Protein AF-A0A372IAR9-F1 (afdb_monomer_lite)

Radius of gyration: 26.18 Å; chains: 1; bounding box: 58×35×80 Å

pLDDT: mean 72.08, std 26.76, range [28.3, 98.12]

Secondary structure (DSSP, 8-state):
---------------S----S-S-------S--------S--SSSTTTTS---TTTTTSTT---SHHHHHHHHHHHHHHHHHHHHHHHHHHHHHT-HHHHHHHHHHHHHHHHHHHHHHHHHHHHHHH-HHHHHHHTPPPGGG--

Structure (mmCIF, N/CA/C/O backbone):
data_AF-A0A372IAR9-F1
#
_entry.id   AF-A0A372IAR9-F1
#
loop_
_atom_site.group_PDB
_atom_site.id
_atom_site.type_symbol
_atom_site.label_atom_id
_atom_site.label_alt_id
_atom_site.label_comp_id
_atom_site.label_asym_id
_atom_site.label_entity_id
_atom_site.label_seq_id
_atom_site.pdbx_PDB_ins_code
_atom_site.Cartn_x
_atom_site.Cartn_y
_atom_site.Cartn_z
_atom_site.occupancy
_atom_site.B_iso_or_equiv
_atom_site.auth_seq_id
_atom_site.auth_comp_id
_atom_site.auth_asym_id
_atom_site.auth_atom_id
_atom_site.pdbx_PDB_model_num
ATOM 1 N N . MET A 1 1 ? -34.195 15.749 58.009 1.00 28.30 1 MET A N 1
ATOM 2 C CA . MET A 1 1 ? -33.125 15.430 58.982 1.00 28.30 1 MET A CA 1
ATOM 3 C C . MET A 1 1 ? -33.478 14.121 59.688 1.00 28.30 1 MET A C 1
ATOM 5 O O . MET A 1 1 ? -34.664 13.883 59.871 1.00 28.30 1 MET A O 1
ATOM 9 N N . PRO A 1 2 ? -32.487 13.255 59.957 1.00 55.03 2 PRO A N 1
ATOM 10 C CA . PRO A 1 2 ? -32.520 11.856 59.513 1.00 55.03 2 PRO A CA 1
ATOM 11 C C . PRO A 1 2 ? -32.090 10.841 60.592 1.00 55.03 2 PRO A C 1
ATOM 13 O O . PRO A 1 2 ? -31.468 11.209 61.577 1.00 55.03 2 PRO A O 1
ATOM 16 N N . GLN A 1 3 ? -32.317 9.551 60.344 1.00 43.31 3 GLN A N 1
ATOM 17 C CA . GLN A 1 3 ? -31.503 8.425 60.839 1.00 43.31 3 GLN A CA 1
ATOM 18 C C . GLN A 1 3 ? -31.725 7.279 59.828 1.00 43.31 3 GLN A C 1
ATOM 20 O O . GLN A 1 3 ? -32.860 7.040 59.443 1.00 43.31 3 GLN A O 1
ATOM 25 N N . GLY A 1 4 ? -30.758 6.537 59.302 1.00 35.94 4 GLY A N 1
ATOM 26 C CA . GLY A 1 4 ? -29.333 6.477 59.560 1.00 35.94 4 GLY A CA 1
ATOM 27 C C . GLY A 1 4 ? -28.685 5.590 58.490 1.00 35.94 4 GLY A C 1
ATOM 28 O O . GLY A 1 4 ? -29.269 4.627 57.996 1.00 35.94 4 GLY A O 1
ATOM 29 N N . ARG A 1 5 ? -27.473 5.982 58.114 1.00 38.41 5 ARG A N 1
ATOM 30 C CA . ARG A 1 5 ? -26.570 5.351 57.153 1.00 38.41 5 ARG A CA 1
ATOM 31 C C . ARG A 1 5 ? -26.059 4.024 57.747 1.00 38.41 5 ARG A C 1
ATOM 33 O O . ARG A 1 5 ? -25.571 4.029 58.873 1.00 38.41 5 ARG A O 1
ATOM 40 N N . ARG A 1 6 ? -26.107 2.912 57.003 1.00 42.81 6 ARG A N 1
ATOM 41 C CA . ARG A 1 6 ? -25.219 1.757 57.240 1.00 42.81 6 ARG A CA 1
ATOM 42 C C . ARG A 1 6 ? -24.452 1.458 55.962 1.00 42.81 6 ARG A C 1
ATOM 44 O O . ARG A 1 6 ? -25.006 0.966 54.989 1.00 42.81 6 ARG A O 1
ATOM 51 N N . THR A 1 7 ? -23.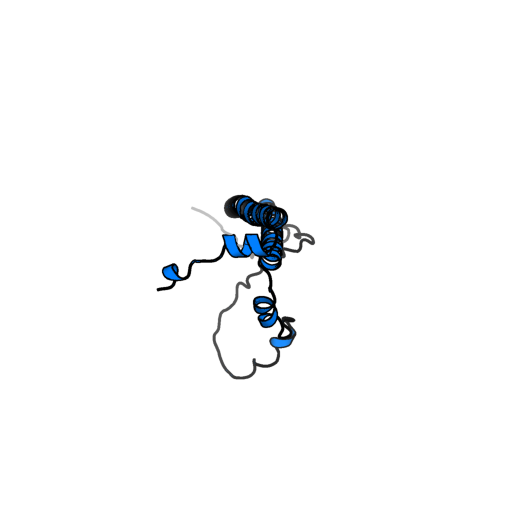178 1.814 55.990 1.00 43.72 7 THR A N 1
ATOM 52 C CA . THR A 1 7 ? -22.139 1.370 55.066 1.00 43.72 7 THR A CA 1
ATOM 53 C C . THR A 1 7 ? -21.733 -0.054 55.448 1.00 43.72 7 THR A C 1
ATOM 55 O O . THR A 1 7 ? -21.278 -0.267 56.572 1.00 43.72 7 THR A O 1
ATOM 58 N N . GLY A 1 8 ? -21.922 -1.013 54.540 1.00 39.44 8 GLY A N 1
ATOM 59 C CA . GLY A 1 8 ? -21.317 -2.349 54.593 1.00 39.44 8 GLY A CA 1
ATOM 60 C C . GLY A 1 8 ? -20.171 -2.455 53.573 1.00 39.44 8 GLY A C 1
ATOM 61 O O . GLY A 1 8 ? -20.164 -1.677 52.616 1.00 39.44 8 GLY A O 1
ATOM 62 N N . PRO A 1 9 ? -19.185 -3.341 53.793 1.00 38.88 9 PRO A N 1
ATOM 63 C CA . PRO A 1 9 ? -17.957 -3.407 53.004 1.00 38.88 9 PRO A CA 1
ATOM 64 C C . PRO A 1 9 ? -18.212 -4.033 51.623 1.00 38.88 9 PRO A C 1
ATOM 66 O O . PRO A 1 9 ? -19.131 -4.830 51.462 1.00 38.88 9 PRO A O 1
ATOM 69 N N . GLY A 1 10 ? -17.423 -3.613 50.632 1.00 34.78 10 GLY A N 1
ATOM 70 C CA . GLY A 1 10 ? -17.620 -3.931 49.219 1.00 34.78 10 GLY A CA 1
ATOM 71 C C . GLY A 1 10 ? -17.090 -5.284 48.735 1.00 34.78 10 GLY A C 1
ATOM 72 O O . GLY A 1 10 ? -16.602 -6.091 49.519 1.00 34.78 10 GLY A O 1
ATOM 73 N N . GLN A 1 11 ? -17.124 -5.391 47.397 1.00 36.88 11 GLN A N 1
ATOM 74 C CA . GLN A 1 11 ? -16.567 -6.413 46.494 1.00 36.88 11 GLN A CA 1
ATOM 75 C C . GLN A 1 11 ? -17.464 -7.629 46.206 1.00 36.88 11 GLN A C 1
ATOM 77 O O . GLN A 1 11 ? -17.503 -8.562 46.996 1.00 36.88 11 GLN A O 1
ATOM 82 N N . ASP A 1 12 ? -18.084 -7.653 45.016 1.00 40.47 12 ASP A N 1
ATOM 83 C CA . ASP A 1 12 ? -17.616 -8.488 43.895 1.00 40.47 12 ASP A CA 1
ATOM 84 C C . ASP A 1 12 ? -18.241 -8.080 42.536 1.00 40.47 12 ASP A C 1
ATOM 86 O O . ASP A 1 12 ? -19.360 -8.416 42.171 1.00 40.47 12 ASP A O 1
ATOM 90 N N . ASP A 1 13 ? -17.466 -7.393 41.696 1.00 42.94 13 ASP A N 1
ATOM 91 C CA . ASP A 1 13 ? -17.830 -7.144 40.291 1.00 42.94 13 ASP A CA 1
ATOM 92 C C . ASP A 1 13 ? -17.485 -8.380 39.429 1.00 42.94 13 ASP A C 1
ATOM 94 O O . ASP A 1 13 ? -16.819 -8.296 38.392 1.00 42.94 13 ASP A O 1
ATOM 98 N N . GLY A 1 14 ? -17.869 -9.567 39.901 1.00 39.50 14 GLY A N 1
ATOM 99 C CA . GLY A 1 14 ? -17.475 -10.857 39.343 1.00 39.50 14 GLY A CA 1
ATOM 100 C C . GLY A 1 14 ? -18.462 -11.372 38.303 1.00 39.50 14 GLY A C 1
ATOM 101 O O . GLY A 1 14 ? -19.268 -12.244 38.606 1.00 39.50 14 GLY A O 1
ATOM 102 N N . GLY A 1 15 ? -18.399 -10.876 37.062 1.00 37.50 15 GLY A N 1
ATOM 103 C CA . GLY A 1 15 ? -19.187 -11.495 35.989 1.00 37.50 15 GLY A CA 1
ATOM 104 C C . GLY A 1 15 ? -19.384 -10.705 34.700 1.00 37.50 15 GLY A C 1
ATOM 105 O O . GLY A 1 15 ? -20.500 -10.665 34.191 1.00 37.50 15 GLY A O 1
ATOM 106 N N . ARG A 1 16 ? -18.340 -10.095 34.126 1.00 43.12 16 ARG A N 1
ATOM 107 C CA . ARG A 1 16 ? -18.335 -9.810 32.679 1.00 43.12 16 ARG A CA 1
ATOM 108 C C . ARG A 1 16 ? -17.442 -10.836 31.995 1.00 43.12 16 ARG A C 1
ATOM 110 O O . ARG A 1 16 ? -16.286 -11.004 32.366 1.00 43.12 16 ARG A O 1
ATOM 117 N N . GLY A 1 17 ? -18.077 -11.589 31.101 1.00 36.88 17 GLY A N 1
ATOM 118 C CA . GLY A 1 17 ? -17.631 -12.861 30.557 1.00 36.88 17 GLY A CA 1
ATOM 119 C C . GLY A 1 17 ? -16.231 -12.851 29.960 1.00 36.88 17 GLY A C 1
ATOM 120 O O . GLY A 1 17 ? -15.745 -11.856 29.431 1.00 36.88 17 GLY A O 1
ATOM 121 N N . ALA A 1 18 ? -15.612 -14.021 30.058 1.00 41.78 18 ALA A N 1
ATOM 122 C CA . ALA A 1 18 ? -14.357 -14.367 29.429 1.00 41.78 18 ALA A CA 1
ATOM 123 C C . ALA A 1 18 ? -14.376 -14.019 27.930 1.00 41.78 18 ALA A C 1
ATOM 125 O O . ALA A 1 18 ? -15.116 -14.625 27.157 1.00 41.78 18 ALA A O 1
ATOM 126 N N . CYS A 1 19 ? -13.529 -13.070 27.529 1.00 44.28 19 CYS A N 1
ATOM 127 C CA . CYS A 1 19 ? -13.100 -12.906 26.144 1.00 44.28 19 CYS A CA 1
ATOM 128 C C . CYS A 1 19 ? -12.374 -14.198 25.730 1.00 44.28 19 CYS A C 1
ATOM 130 O O . CYS A 1 19 ? -11.296 -14.524 26.238 1.00 44.28 19 CYS A O 1
ATOM 132 N N . GLY A 1 20 ? -13.041 -14.998 24.902 1.00 38.09 20 GLY A N 1
ATOM 133 C CA . GLY A 1 20 ? -12.561 -16.283 24.426 1.00 38.09 20 GLY A CA 1
ATOM 134 C C . GLY A 1 20 ? -11.549 -16.126 23.293 1.00 38.09 20 GLY A C 1
ATOM 135 O O . GLY A 1 20 ? -11.839 -15.514 22.281 1.00 38.09 20 GLY A O 1
ATOM 136 N N . GLN A 1 21 ? -10.380 -16.740 23.471 1.00 43.72 21 GLN A N 1
ATOM 137 C CA . GLN A 1 21 ? -9.582 -17.447 22.452 1.00 43.72 21 GLN A CA 1
ATOM 138 C C . GLN A 1 21 ? -9.205 -16.736 21.127 1.00 43.72 21 GLN A C 1
ATOM 140 O O . GLN A 1 21 ? -8.740 -17.406 20.208 1.00 43.72 21 GLN A O 1
ATOM 145 N N . GLY A 1 22 ? -9.302 -15.409 21.027 1.00 36.53 22 GLY A N 1
ATOM 146 C CA . GLY A 1 22 ? -8.704 -14.616 19.944 1.00 36.53 22 GLY A CA 1
ATOM 147 C C . GLY A 1 22 ? -7.273 -14.166 20.269 1.00 36.53 22 GLY A C 1
ATOM 148 O O . GLY A 1 22 ? -6.936 -13.911 21.425 1.00 36.53 22 GLY A O 1
ATOM 149 N N . ARG A 1 23 ? -6.411 -14.050 19.251 1.00 51.09 23 ARG A N 1
ATOM 150 C CA . ARG A 1 23 ? -4.983 -13.673 19.364 1.00 51.09 23 ARG A CA 1
ATOM 151 C C . ARG A 1 23 ? -4.748 -12.282 19.977 1.00 51.09 23 ARG A C 1
ATOM 153 O O . ARG A 1 23 ? -3.649 -11.997 20.448 1.00 51.09 23 ARG A O 1
ATOM 160 N N . PHE A 1 24 ? -5.787 -11.457 20.054 1.00 34.62 24 PHE A N 1
ATOM 161 C CA . PHE A 1 24 ? -5.812 -10.216 20.814 1.00 34.62 24 PHE A CA 1
ATOM 162 C C . PHE A 1 24 ? -6.240 -10.474 22.256 1.00 34.62 24 PHE A C 1
ATOM 164 O O . PHE A 1 24 ? -7.389 -10.293 22.650 1.00 34.62 24 PHE A O 1
ATOM 171 N N . ARG A 1 25 ? -5.273 -10.853 23.092 1.00 38.28 25 ARG A N 1
ATOM 172 C CA . ARG A 1 25 ? -5.410 -10.643 24.532 1.00 38.28 25 ARG A CA 1
ATOM 173 C C . ARG A 1 25 ? -5.433 -9.128 24.719 1.00 38.28 25 ARG A C 1
ATOM 175 O O . ARG A 1 25 ? -4.395 -8.505 24.504 1.00 38.28 25 ARG A O 1
ATOM 182 N N . CYS A 1 26 ? -6.604 -8.559 25.042 1.00 36.78 26 CYS A N 1
ATOM 183 C CA . CYS A 1 26 ? -6.765 -7.158 25.444 1.00 36.78 26 CYS A CA 1
ATOM 184 C C . CYS A 1 26 ? -5.509 -6.718 26.182 1.00 36.78 26 CYS A C 1
ATOM 186 O O . CYS A 1 26 ? -5.136 -7.383 27.151 1.00 36.78 26 CYS A O 1
ATOM 188 N N . CYS A 1 27 ? -4.844 -5.676 25.685 1.00 37.38 27 CYS A N 1
ATOM 189 C CA . CYS A 1 27 ? -3.624 -5.132 26.253 1.00 37.38 27 CYS A CA 1
ATOM 190 C C . CYS A 1 27 ? -3.761 -5.017 27.776 1.00 37.38 27 CYS A C 1
ATOM 192 O O . CYS A 1 27 ? -4.283 -4.036 28.299 1.00 37.38 27 CYS A O 1
ATOM 194 N N . ALA A 1 28 ? -3.262 -6.017 28.500 1.00 37.22 28 ALA A N 1
ATOM 195 C CA . ALA A 1 28 ? -2.905 -5.884 29.892 1.00 37.22 28 ALA A CA 1
ATOM 196 C C . ALA A 1 28 ? -1.606 -5.081 29.892 1.00 37.22 28 ALA A C 1
ATOM 198 O O . ALA A 1 28 ? -0.518 -5.626 30.058 1.00 37.22 28 ALA A O 1
ATOM 199 N N . TRP A 1 29 ? -1.718 -3.779 29.632 1.00 28.30 29 TRP A N 1
ATOM 200 C CA . TRP A 1 29 ? -0.707 -2.840 30.081 1.00 28.30 29 TRP A CA 1
ATOM 201 C C . TRP A 1 29 ? -0.722 -2.950 31.608 1.00 28.30 29 TRP A C 1
ATOM 203 O O . TRP A 1 29 ? -1.772 -2.692 32.205 1.00 28.30 29 TRP A O 1
ATOM 213 N N . PRO A 1 30 ? 0.355 -3.409 32.268 1.00 37.34 30 PRO A N 1
ATOM 214 C CA . PRO A 1 30 ? 0.327 -3.560 33.711 1.00 37.34 30 PRO A CA 1
ATOM 215 C C . PRO A 1 30 ? 0.130 -2.176 34.334 1.00 37.34 30 PRO A C 1
ATOM 217 O O . PRO A 1 30 ? 1.010 -1.315 34.290 1.00 37.34 30 PRO A O 1
ATOM 220 N N . ALA A 1 31 ? -1.050 -1.953 34.906 1.00 41.59 31 ALA A N 1
ATOM 221 C CA . ALA A 1 31 ? -1.311 -0.845 35.806 1.00 41.59 31 ALA A CA 1
ATOM 222 C C . ALA A 1 31 ? -0.527 -1.111 37.099 1.00 41.59 31 ALA A C 1
ATOM 224 O O . ALA A 1 31 ? -1.040 -1.723 38.032 1.00 41.59 31 ALA A O 1
ATOM 225 N N . GLY A 1 32 ? 0.753 -0.733 37.121 1.00 44.66 32 GLY A N 1
ATOM 226 C CA . GLY A 1 32 ? 1.591 -0.934 38.302 1.00 44.66 32 GLY A CA 1
ATOM 227 C C . GLY A 1 32 ? 3.097 -0.913 38.060 1.00 44.66 32 GLY A C 1
ATOM 228 O O . GLY A 1 32 ? 3.783 -1.804 38.542 1.00 44.66 32 GLY A O 1
ATOM 229 N N . SER A 1 33 ? 3.628 0.091 37.360 1.00 42.75 33 SER A N 1
ATOM 230 C CA . SER A 1 33 ? 5.080 0.337 37.312 1.00 42.75 33 SER A CA 1
ATOM 231 C C . SER A 1 33 ? 5.414 1.598 38.103 1.00 42.75 33 SER A C 1
ATOM 233 O O . SER A 1 33 ? 5.689 2.655 37.542 1.00 42.75 33 SER A O 1
ATOM 2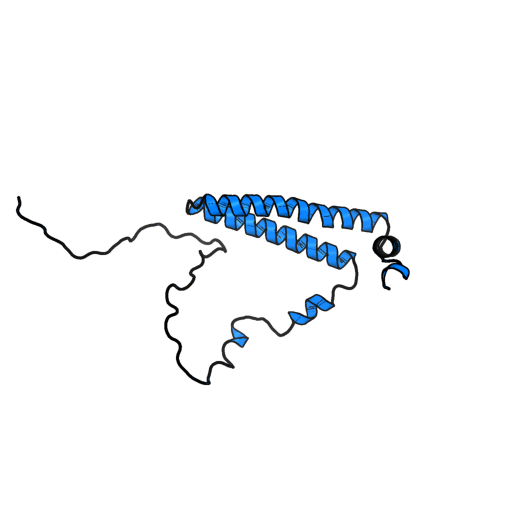35 N N . ALA A 1 34 ? 5.350 1.483 39.427 1.00 41.31 34 ALA A N 1
ATOM 236 C CA . ALA A 1 34 ? 5.990 2.412 40.347 1.00 41.31 34 ALA A CA 1
ATOM 237 C C . ALA A 1 34 ? 7.254 1.749 40.916 1.00 41.31 34 ALA A C 1
ATOM 239 O O . ALA A 1 34 ? 7.249 0.552 41.184 1.00 41.31 34 ALA A O 1
ATOM 240 N N . ALA A 1 35 ? 8.278 2.573 41.151 1.00 39.59 35 ALA A N 1
ATOM 241 C CA . ALA A 1 35 ? 9.556 2.295 41.818 1.00 39.59 35 ALA A CA 1
ATOM 242 C C . ALA A 1 35 ? 10.758 1.932 40.919 1.00 39.59 35 ALA A C 1
ATOM 244 O O . ALA A 1 35 ? 11.082 0.783 40.637 1.00 39.59 35 ALA A O 1
ATOM 245 N N . PHE A 1 36 ? 11.480 2.998 40.569 1.00 41.78 36 PHE A N 1
ATOM 246 C CA . PHE A 1 36 ? 12.932 3.049 40.407 1.00 41.78 36 PHE A CA 1
ATOM 247 C C . PHE A 1 36 ? 13.658 2.409 41.611 1.00 41.78 36 PHE A C 1
ATOM 249 O O . PHE A 1 36 ? 13.317 2.718 42.752 1.00 41.78 36 PHE A O 1
ATOM 256 N N . GLY A 1 37 ? 14.719 1.625 41.369 1.00 32.06 37 GLY A N 1
ATOM 257 C CA . GLY A 1 37 ? 15.685 1.268 42.416 1.00 32.06 37 GLY A CA 1
ATOM 258 C C . GLY A 1 37 ? 16.640 0.107 42.104 1.00 32.06 37 GLY A C 1
ATOM 259 O O . GLY A 1 37 ? 16.350 -1.024 42.460 1.00 32.06 37 GLY A O 1
ATOM 260 N N . GLY A 1 38 ? 17.819 0.416 41.546 1.00 33.97 38 GLY A N 1
ATOM 261 C CA . GLY A 1 38 ? 19.085 -0.264 41.877 1.00 33.97 38 GLY A CA 1
ATOM 262 C C . GLY A 1 38 ? 19.490 -1.555 41.139 1.00 33.97 38 GLY A C 1
ATOM 263 O O . GLY A 1 38 ? 18.965 -2.626 41.394 1.00 33.97 38 GLY A O 1
ATOM 264 N N . GLY A 1 39 ? 20.580 -1.460 40.363 1.00 38.03 39 GLY A N 1
ATOM 265 C CA . GLY A 1 39 ? 21.742 -2.348 40.531 1.00 38.03 39 GLY A CA 1
ATOM 266 C C . GLY A 1 39 ? 21.784 -3.702 39.804 1.00 38.03 39 GLY A C 1
ATOM 267 O O . GLY A 1 39 ? 21.417 -4.727 40.356 1.00 38.03 39 GLY A O 1
ATOM 268 N N . PHE A 1 40 ? 22.436 -3.713 38.635 1.00 43.75 40 PHE A N 1
ATOM 269 C CA . PHE A 1 40 ? 23.520 -4.663 38.319 1.00 43.75 40 PHE A CA 1
ATOM 270 C C . PHE A 1 40 ? 23.243 -6.185 38.407 1.00 43.75 40 PHE A C 1
ATOM 272 O O . PHE A 1 40 ? 24.062 -6.926 38.935 1.00 43.75 40 PHE A O 1
ATOM 279 N N . ALA A 1 41 ? 22.152 -6.699 37.826 1.00 47.72 41 ALA A N 1
ATOM 280 C CA . ALA A 1 41 ? 22.040 -8.144 37.532 1.00 47.72 41 ALA A CA 1
ATOM 281 C C . ALA A 1 41 ? 21.019 -8.506 36.431 1.00 47.72 41 ALA A C 1
ATOM 283 O O . ALA A 1 41 ? 20.445 -9.591 36.452 1.00 47.72 41 ALA A O 1
ATOM 284 N N . PHE A 1 42 ? 20.755 -7.617 35.467 1.00 40.19 42 PHE A N 1
ATOM 285 C CA . PHE A 1 42 ? 19.669 -7.799 34.486 1.00 40.19 42 PHE A CA 1
ATOM 286 C C . PHE A 1 42 ? 20.156 -7.916 33.032 1.00 40.19 42 PHE A C 1
ATOM 288 O O . PHE A 1 42 ? 19.491 -7.453 32.113 1.00 40.19 42 PHE A O 1
ATOM 295 N N . THR A 1 43 ? 21.330 -8.513 32.797 1.00 49.97 43 THR A N 1
ATOM 296 C CA . THR A 1 43 ? 21.925 -8.590 31.445 1.00 49.97 43 THR A CA 1
ATOM 297 C C . THR A 1 43 ? 21.912 -9.973 30.790 1.00 49.97 43 THR A C 1
ATOM 299 O O . THR A 1 43 ? 22.374 -10.084 29.662 1.00 49.97 43 THR A O 1
ATOM 302 N N . LEU A 1 44 ? 21.370 -11.027 31.419 1.00 48.22 44 LEU A N 1
ATOM 303 C CA . LEU A 1 44 ? 21.452 -12.392 30.852 1.00 48.22 44 LEU A CA 1
ATOM 304 C C . LEU A 1 44 ? 20.150 -13.212 30.800 1.00 48.22 44 LEU A C 1
ATOM 306 O O . LEU A 1 44 ? 20.153 -14.272 30.187 1.00 48.22 44 LEU A O 1
ATOM 310 N N . ALA A 1 45 ? 19.026 -12.736 31.349 1.00 43.41 45 ALA A N 1
ATOM 311 C CA . ALA A 1 45 ? 17.750 -13.470 31.282 1.00 43.41 45 ALA A CA 1
ATOM 312 C C . ALA A 1 45 ? 16.753 -12.933 30.232 1.00 43.41 45 ALA A C 1
ATOM 314 O O . ALA A 1 45 ? 15.825 -13.640 29.846 1.00 43.41 45 ALA A O 1
ATOM 315 N N . ALA A 1 46 ? 16.935 -11.707 29.727 1.00 44.53 46 ALA A N 1
ATOM 316 C CA . ALA A 1 46 ? 15.994 -11.095 28.781 1.00 44.53 46 ALA A CA 1
ATOM 317 C C . ALA A 1 46 ? 16.193 -11.547 27.318 1.00 44.53 46 ALA A C 1
ATOM 319 O O . ALA A 1 46 ? 15.270 -11.458 26.513 1.00 44.53 46 ALA A O 1
ATOM 320 N N . THR A 1 47 ? 17.364 -12.084 26.966 1.00 47.09 47 THR A N 1
ATOM 321 C CA . THR A 1 47 ? 17.712 -12.486 25.590 1.00 47.09 47 THR A CA 1
ATOM 322 C C . THR A 1 47 ? 17.223 -13.878 25.182 1.00 47.09 47 THR A C 1
ATOM 324 O O . THR A 1 47 ? 17.381 -14.244 24.024 1.00 47.09 47 THR A O 1
ATOM 327 N N . SER A 1 48 ? 16.614 -14.656 26.086 1.00 43.31 48 SER A N 1
ATOM 328 C CA . SER A 1 48 ? 16.023 -15.969 25.747 1.00 43.31 48 SER A CA 1
ATOM 329 C C . SER A 1 48 ? 14.493 -15.964 25.641 1.00 43.31 48 SER A C 1
ATOM 331 O O . SER A 1 48 ? 13.924 -16.927 25.141 1.00 43.31 48 SER A O 1
ATOM 333 N N . ILE A 1 49 ? 13.813 -14.904 26.095 1.00 47.03 49 ILE A N 1
ATOM 334 C CA . ILE A 1 49 ? 12.336 -14.843 26.115 1.00 47.03 49 ILE A CA 1
ATOM 335 C C . ILE A 1 49 ? 11.778 -14.206 24.837 1.00 47.03 49 ILE A C 1
ATOM 337 O O . ILE A 1 49 ? 10.681 -14.544 24.398 1.00 47.03 49 ILE A O 1
ATOM 341 N N . ILE A 1 50 ? 12.556 -13.345 24.186 1.00 47.59 50 ILE A N 1
ATOM 342 C CA . ILE A 1 50 ? 12.252 -12.850 22.849 1.00 47.59 50 ILE A CA 1
ATOM 343 C C . ILE A 1 50 ? 13.195 -13.605 21.922 1.00 47.59 50 ILE A C 1
ATOM 345 O O . ILE A 1 50 ? 14.391 -13.336 21.924 1.00 47.59 50 ILE A O 1
ATOM 349 N N . GLY A 1 51 ? 12.679 -14.574 21.167 1.00 44.00 51 GLY A N 1
ATOM 350 C CA . GLY A 1 51 ? 13.411 -15.338 20.151 1.00 44.00 51 GLY A CA 1
ATOM 351 C C . GLY A 1 51 ? 13.905 -14.489 18.972 1.00 44.00 51 GLY A C 1
ATOM 352 O O . GLY A 1 51 ? 13.800 -14.904 17.825 1.00 44.00 51 GLY A O 1
ATOM 353 N N . ILE A 1 52 ? 14.466 -13.310 19.233 1.00 51.31 52 ILE A N 1
ATOM 354 C CA . ILE A 1 52 ? 15.338 -12.585 18.321 1.00 51.31 52 ILE A CA 1
ATOM 355 C C . ILE A 1 52 ? 16.696 -13.293 18.400 1.00 51.31 52 ILE A C 1
ATOM 357 O O . ILE A 1 52 ? 17.676 -12.788 18.944 1.00 51.31 52 ILE A O 1
ATOM 361 N N . SER A 1 53 ? 16.761 -14.517 17.860 1.00 49.25 53 SER A N 1
ATOM 362 C CA . SER A 1 53 ? 18.039 -15.027 17.363 1.00 49.25 53 SER A CA 1
ATOM 363 C C . SER A 1 53 ? 18.562 -13.961 16.404 1.00 49.25 53 SER A C 1
ATOM 365 O O . SER A 1 53 ? 17.780 -13.515 15.565 1.00 49.25 53 SER A O 1
ATOM 367 N N . GLY A 1 54 ? 19.812 -13.520 16.569 1.00 48.16 54 GLY A N 1
ATOM 368 C CA . GLY A 1 54 ? 20.443 -12.375 15.896 1.00 48.16 54 GLY A CA 1
ATOM 369 C C . GLY A 1 54 ? 20.441 -12.416 14.362 1.00 48.16 54 GLY A C 1
ATOM 370 O O . GLY A 1 54 ? 21.491 -12.491 13.732 1.00 48.16 54 GLY A O 1
ATOM 371 N N . ASN A 1 55 ? 19.253 -12.331 13.771 1.00 47.34 55 ASN A N 1
ATOM 372 C CA . ASN A 1 55 ? 18.975 -12.402 12.346 1.00 47.34 55 ASN A CA 1
ATOM 373 C C . ASN A 1 55 ? 18.045 -11.264 11.895 1.00 47.34 55 ASN A C 1
ATOM 375 O O . ASN A 1 55 ? 17.955 -11.007 10.702 1.00 47.34 55 ASN A O 1
ATOM 379 N N . SER A 1 56 ? 17.413 -10.525 12.816 1.00 47.44 56 SER A N 1
ATOM 380 C CA . SER A 1 56 ? 16.492 -9.426 12.478 1.00 47.44 56 SER A CA 1
ATOM 381 C C . SER A 1 56 ? 17.167 -8.266 11.738 1.00 47.44 56 SER A C 1
ATOM 383 O O . SER A 1 56 ? 16.521 -7.593 10.949 1.00 47.44 56 SER A O 1
ATOM 385 N N . VAL A 1 57 ? 18.480 -8.077 11.912 1.00 43.53 57 VAL A N 1
ATOM 386 C CA . VAL A 1 57 ? 19.259 -7.059 11.178 1.00 43.53 57 VAL A CA 1
ATOM 387 C C . VAL A 1 57 ? 19.736 -7.573 9.806 1.00 43.53 57 VAL A C 1
ATOM 389 O O . VAL A 1 57 ? 20.142 -6.786 8.961 1.00 43.53 57 VAL A O 1
ATOM 392 N N . ARG A 1 58 ? 19.660 -8.887 9.531 1.00 46.59 58 ARG A N 1
ATOM 393 C CA . ARG A 1 58 ? 20.061 -9.457 8.228 1.00 46.59 58 ARG A CA 1
ATOM 394 C C . ARG A 1 58 ? 18.965 -9.400 7.160 1.00 46.59 58 ARG A C 1
ATOM 396 O O . ARG A 1 58 ? 19.284 -9.570 5.989 1.00 46.59 58 ARG A O 1
ATOM 403 N N . TYR A 1 59 ? 17.706 -9.174 7.536 1.00 46.00 59 TYR A N 1
ATOM 404 C CA . TYR A 1 59 ? 16.590 -9.170 6.582 1.00 46.00 59 TYR A CA 1
ATOM 405 C C . TYR A 1 59 ? 16.450 -7.852 5.809 1.00 46.00 59 TYR A C 1
ATOM 407 O O . TYR A 1 59 ? 16.137 -7.900 4.626 1.00 46.00 59 TYR A O 1
ATOM 415 N N . ALA A 1 60 ? 16.789 -6.702 6.403 1.00 49.00 60 ALA A N 1
ATOM 416 C CA . ALA A 1 60 ? 16.721 -5.411 5.704 1.00 49.00 60 ALA A CA 1
ATOM 417 C C . ALA A 1 60 ? 17.751 -5.270 4.561 1.00 49.00 60 ALA A C 1
ATOM 419 O O . ALA A 1 60 ? 17.558 -4.476 3.652 1.00 49.00 60 ALA A O 1
ATOM 420 N N . GLN A 1 61 ? 18.835 -6.054 4.578 1.00 50.50 61 GLN A N 1
ATOM 421 C CA . GLN A 1 61 ? 19.911 -5.984 3.579 1.00 50.50 61 GLN A CA 1
ATOM 422 C C . GLN A 1 61 ? 19.818 -7.076 2.493 1.00 50.50 61 GLN A C 1
ATOM 424 O O . GLN A 1 61 ? 20.728 -7.189 1.674 1.00 50.50 61 GLN A O 1
ATOM 429 N N . LYS A 1 62 ? 18.784 -7.935 2.517 1.00 59.53 62 LYS A N 1
ATOM 430 C CA . LYS A 1 62 ? 18.684 -9.111 1.629 1.00 59.53 62 LYS A CA 1
ATOM 431 C C . LYS A 1 62 ? 17.685 -8.951 0.475 1.00 59.53 62 LYS A C 1
ATOM 433 O O . LYS A 1 62 ? 17.656 -9.815 -0.389 1.00 59.53 62 LYS A O 1
ATOM 438 N N . LEU A 1 63 ? 16.891 -7.886 0.431 1.00 59.56 63 LEU A N 1
ATOM 439 C CA . LEU A 1 63 ? 16.053 -7.594 -0.737 1.00 59.56 63 LEU A CA 1
ATOM 440 C C . LEU A 1 63 ? 16.969 -7.081 -1.851 1.00 59.56 63 LEU A C 1
ATOM 442 O O . LEU A 1 63 ? 17.612 -6.044 -1.685 1.00 59.56 63 LEU A O 1
ATOM 446 N N . VAL A 1 64 ? 17.124 -7.857 -2.927 1.00 76.88 64 VAL A N 1
ATOM 447 C CA . VAL A 1 64 ? 18.127 -7.584 -3.972 1.00 76.88 64 VAL A CA 1
ATOM 448 C C . VAL A 1 64 ? 17.478 -6.946 -5.196 1.00 76.88 64 VAL A C 1
ATOM 450 O O . VAL A 1 64 ? 18.136 -6.186 -5.907 1.00 76.88 64 VAL A O 1
ATOM 453 N N . THR A 1 65 ? 16.192 -7.206 -5.438 1.00 88.69 65 THR A N 1
ATOM 454 C CA . THR A 1 65 ? 15.481 -6.692 -6.615 1.00 88.69 65 THR A CA 1
ATOM 455 C C . THR A 1 65 ? 14.296 -5.795 -6.246 1.00 88.69 65 THR A C 1
ATOM 457 O O . THR A 1 65 ? 13.636 -6.042 -5.237 1.00 88.69 65 THR A O 1
ATOM 460 N N . PRO A 1 66 ? 13.952 -4.796 -7.087 1.00 91.50 66 PRO A N 1
ATOM 461 C CA . PRO A 1 66 ? 12.761 -3.972 -6.875 1.00 91.50 66 PRO A CA 1
ATOM 462 C C . PRO A 1 66 ? 11.470 -4.789 -6.739 1.00 91.50 66 PRO A C 1
ATOM 464 O O . PRO A 1 66 ? 10.598 -4.423 -5.961 1.00 91.50 66 PRO A O 1
ATOM 467 N N . LYS A 1 67 ? 11.362 -5.916 -7.459 1.00 93.00 67 LYS A N 1
ATOM 468 C CA . LYS A 1 67 ? 10.197 -6.807 -7.387 1.00 93.00 67 LYS A CA 1
ATOM 469 C C . LYS A 1 67 ? 10.072 -7.463 -6.009 1.00 93.00 67 LYS A C 1
ATOM 471 O O . LYS A 1 67 ? 9.001 -7.415 -5.425 1.00 93.00 67 LYS A O 1
ATOM 476 N N . GLU A 1 68 ? 11.166 -8.005 -5.471 1.00 93.19 68 GLU A N 1
ATOM 477 C CA . GLU A 1 68 ? 11.163 -8.611 -4.131 1.00 93.19 68 GLU A CA 1
ATOM 478 C C . GLU A 1 68 ? 10.768 -7.600 -3.049 1.00 93.19 68 GLU A C 1
ATOM 480 O O . GLU A 1 68 ? 10.040 -7.955 -2.126 1.00 93.19 68 GLU A O 1
ATOM 485 N N . THR A 1 69 ? 11.224 -6.347 -3.161 1.00 92.44 69 THR A N 1
ATOM 486 C CA . THR A 1 69 ? 10.827 -5.284 -2.226 1.00 92.44 69 THR A CA 1
ATOM 487 C C . THR A 1 69 ? 9.324 -5.022 -2.298 1.00 92.44 69 THR A C 1
ATOM 489 O O . THR A 1 69 ? 8.665 -5.059 -1.266 1.00 92.44 69 THR A O 1
ATOM 492 N N . LEU A 1 70 ? 8.767 -4.862 -3.505 1.00 95.12 70 LEU A N 1
ATOM 493 C CA . LEU A 1 70 ? 7.328 -4.648 -3.701 1.00 95.12 70 LEU A CA 1
ATOM 494 C C . LEU A 1 70 ? 6.476 -5.827 -3.209 1.00 95.12 70 LEU A C 1
ATOM 496 O O . LEU A 1 70 ? 5.428 -5.608 -2.610 1.00 95.12 70 LEU A O 1
ATOM 500 N N . ASP A 1 71 ? 6.921 -7.068 -3.426 1.00 95.31 71 ASP A N 1
ATOM 501 C CA . ASP A 1 71 ? 6.234 -8.265 -2.921 1.00 95.31 71 ASP A CA 1
ATOM 502 C C . ASP A 1 71 ? 6.232 -8.301 -1.381 1.00 95.31 71 ASP A C 1
ATOM 504 O O . ASP A 1 71 ? 5.242 -8.691 -0.754 1.00 95.31 71 ASP A O 1
ATOM 508 N N . CYS A 1 72 ? 7.339 -7.893 -0.751 1.00 94.94 72 CYS A N 1
ATOM 509 C CA . CYS A 1 72 ? 7.421 -7.777 0.702 1.00 94.94 72 CYS A CA 1
ATOM 510 C C . CYS A 1 72 ? 6.532 -6.661 1.252 1.00 94.94 72 CYS A C 1
ATOM 512 O O . CYS A 1 72 ? 5.860 -6.895 2.259 1.00 94.94 72 CYS A O 1
ATOM 514 N N . ASP A 1 73 ? 6.501 -5.503 0.597 1.00 95.38 73 ASP A N 1
ATOM 515 C CA . ASP A 1 73 ? 5.636 -4.388 0.984 1.00 95.38 73 ASP A CA 1
ATOM 516 C C . ASP A 1 73 ? 4.164 -4.801 0.855 1.00 95.38 73 ASP A C 1
ATOM 518 O O . ASP A 1 73 ? 3.422 -4.726 1.831 1.00 95.38 73 ASP A O 1
ATOM 522 N N . LEU A 1 74 ? 3.763 -5.399 -0.273 1.00 96.94 74 LEU A N 1
ATOM 523 C CA . LEU A 1 74 ? 2.406 -5.922 -0.467 1.00 96.94 74 LEU A CA 1
ATOM 524 C C . LEU A 1 74 ? 2.003 -6.914 0.635 1.00 96.94 74 LEU A C 1
ATOM 526 O O . LEU A 1 74 ? 0.901 -6.842 1.185 1.00 96.94 74 LEU A O 1
ATOM 530 N N . ALA A 1 75 ? 2.900 -7.837 0.990 1.00 96.75 75 ALA A N 1
ATOM 531 C CA . ALA A 1 75 ? 2.648 -8.789 2.065 1.00 96.75 75 ALA A CA 1
ATOM 532 C C . ALA A 1 75 ? 2.533 -8.109 3.441 1.00 96.75 75 ALA A C 1
ATOM 534 O O . ALA A 1 75 ? 1.786 -8.603 4.294 1.00 96.75 75 ALA A O 1
ATOM 535 N N . ALA A 1 76 ? 3.268 -7.020 3.680 1.00 95.44 76 ALA A N 1
ATOM 536 C CA . ALA A 1 76 ? 3.180 -6.240 4.908 1.00 95.44 76 ALA A CA 1
ATOM 537 C C . ALA A 1 76 ? 1.839 -5.498 5.002 1.00 95.44 76 ALA A C 1
ATOM 539 O O . ALA A 1 76 ? 1.170 -5.622 6.030 1.00 95.44 76 ALA A O 1
ATOM 540 N N . GLU A 1 77 ? 1.389 -4.850 3.925 1.00 97.62 77 GLU A N 1
ATOM 541 C CA . GLU A 1 77 ? 0.118 -4.110 3.927 1.00 97.62 77 GLU A CA 1
ATOM 542 C C . GLU A 1 77 ? -1.093 -5.040 4.058 1.00 97.62 77 GLU A C 1
ATOM 544 O O . GLU A 1 77 ? -2.016 -4.7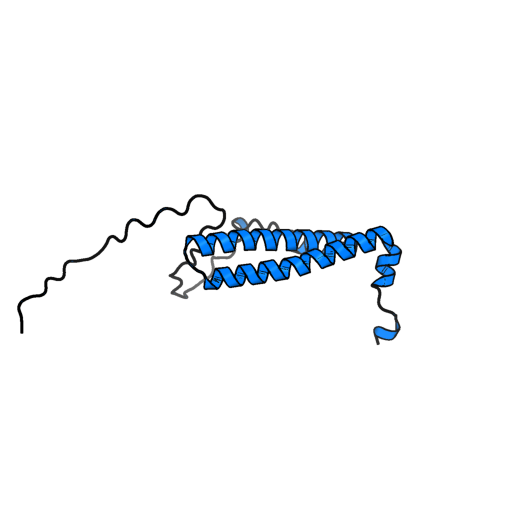85 4.837 1.00 97.62 77 GLU A O 1
ATOM 549 N N . GLN A 1 78 ? -1.070 -6.203 3.397 1.00 97.50 78 GLN A N 1
ATOM 550 C CA . GLN A 1 78 ? -2.109 -7.225 3.577 1.00 97.50 78 GLN A CA 1
ATOM 551 C C . GLN A 1 78 ? -2.178 -7.728 5.030 1.00 97.50 78 GLN A C 1
ATOM 553 O O . GLN A 1 78 ? -3.271 -7.946 5.566 1.00 97.50 78 GLN A O 1
ATOM 558 N N . GLN A 1 79 ? -1.027 -7.890 5.691 1.00 97.31 79 GLN A N 1
ATOM 559 C CA . GLN A 1 79 ? -0.968 -8.263 7.108 1.00 97.31 79 GLN A CA 1
ATOM 560 C C . GLN A 1 79 ? -1.461 -7.137 8.020 1.00 97.31 79 GLN A C 1
ATOM 562 O O . GLN A 1 79 ? -2.201 -7.416 8.967 1.00 97.31 79 GLN A O 1
ATOM 567 N N . ALA A 1 80 ? -1.092 -5.885 7.740 1.00 95.94 80 ALA A N 1
ATOM 568 C CA . ALA A 1 80 ? -1.554 -4.719 8.487 1.00 95.94 80 ALA A CA 1
ATOM 569 C C . ALA A 1 80 ? -3.081 -4.588 8.406 1.00 95.94 80 ALA A C 1
ATOM 571 O O . ALA A 1 80 ? -3.758 -4.529 9.435 1.00 95.94 80 ALA A O 1
ATOM 572 N N . ARG A 1 81 ? -3.648 -4.688 7.200 1.00 97.56 81 ARG A N 1
ATOM 573 C CA . ARG A 1 81 ? -5.099 -4.671 6.975 1.00 97.56 81 ARG A CA 1
ATOM 574 C C . ARG A 1 81 ? -5.824 -5.788 7.730 1.00 97.56 81 ARG A C 1
ATOM 576 O O . ARG A 1 81 ? -6.852 -5.533 8.361 1.00 97.56 81 ARG A O 1
ATOM 583 N N . ALA A 1 82 ? -5.293 -7.013 7.709 1.00 97.56 82 ALA A N 1
ATOM 584 C CA . ALA A 1 82 ? -5.861 -8.127 8.472 1.00 97.56 82 ALA A CA 1
ATOM 585 C C . ALA A 1 82 ? -5.834 -7.851 9.986 1.00 97.56 82 ALA A C 1
ATOM 587 O O . ALA A 1 82 ? -6.848 -8.021 10.669 1.00 97.56 82 ALA A O 1
ATOM 588 N N . LEU A 1 83 ? -4.706 -7.346 10.497 1.00 97.69 83 LEU A N 1
ATOM 589 C CA . LEU A 1 83 ? -4.541 -6.976 11.901 1.00 97.69 83 LEU A CA 1
ATOM 590 C C . LEU A 1 83 ? -5.530 -5.878 12.324 1.00 97.69 83 LEU A C 1
ATOM 592 O O . LEU A 1 83 ? -6.127 -5.962 13.399 1.00 97.69 83 LEU A O 1
ATOM 596 N N . TYR A 1 84 ? -5.738 -4.864 11.485 1.00 98.00 84 TYR A N 1
ATOM 597 C CA . TYR A 1 84 ? -6.687 -3.785 11.760 1.00 98.00 84 TYR A CA 1
ATOM 598 C C . TYR A 1 84 ? -8.140 -4.252 11.701 1.00 98.00 84 TYR A C 1
ATOM 600 O O . TYR A 1 84 ? -8.955 -3.795 12.506 1.00 98.00 84 TYR A O 1
ATOM 608 N N . SER A 1 85 ? -8.466 -5.216 10.837 1.00 97.62 85 SER A N 1
ATOM 609 C CA . SER A 1 85 ? -9.787 -5.850 10.828 1.00 97.62 85 SER A CA 1
ATOM 610 C C . SER A 1 85 ? -10.068 -6.591 12.140 1.00 97.62 85 SER A C 1
ATOM 612 O O . SER A 1 85 ? -11.161 -6.469 12.700 1.00 97.62 85 SER A O 1
ATOM 614 N N . GLU A 1 86 ? -9.086 -7.327 12.665 1.00 97.88 86 GLU A N 1
ATOM 615 C CA . GLU A 1 86 ? -9.195 -7.983 13.975 1.00 97.88 86 GLU A CA 1
ATOM 616 C C . GLU A 1 86 ? -9.321 -6.957 15.115 1.00 97.88 86 GLU A C 1
ATOM 618 O O . GLU A 1 86 ? -10.175 -7.099 15.995 1.00 97.88 86 GLU A O 1
ATOM 623 N N . ALA A 1 87 ? -8.525 -5.884 15.079 1.00 97.12 87 ALA A N 1
ATOM 624 C CA . ALA A 1 87 ? -8.577 -4.817 16.077 1.00 97.12 87 ALA A CA 1
ATOM 625 C C . ALA A 1 87 ? -9.931 -4.085 16.077 1.00 97.12 87 ALA A C 1
ATOM 627 O O . ALA A 1 87 ? -10.502 -3.842 17.143 1.00 97.12 87 ALA A O 1
ATOM 628 N N . ARG A 1 88 ? -10.500 -3.811 14.896 1.00 97.88 88 ARG A N 1
ATOM 629 C CA . ARG A 1 88 ? -11.852 -3.252 14.752 1.00 97.88 88 ARG A CA 1
ATOM 630 C C . ARG A 1 88 ? -12.901 -4.151 15.409 1.00 97.88 88 ARG A C 1
ATOM 632 O O . ARG A 1 88 ? -13.768 -3.641 16.120 1.00 97.88 88 ARG A O 1
ATOM 639 N N . ALA A 1 89 ? -12.834 -5.464 15.179 1.00 97.56 89 ALA A N 1
ATOM 640 C CA . ALA A 1 89 ? -13.767 -6.417 15.779 1.00 97.56 89 ALA A CA 1
ATOM 641 C C . ALA A 1 89 ? -13.674 -6.401 17.314 1.00 97.56 89 ALA A C 1
ATOM 643 O O . ALA A 1 89 ? -14.702 -6.303 17.984 1.00 97.56 89 ALA A O 1
ATOM 644 N N . CYS A 1 90 ? -12.454 -6.374 17.860 1.00 97.94 90 CYS A N 1
ATOM 645 C CA . CYS A 1 90 ? -12.213 -6.237 19.299 1.00 97.94 90 CYS A CA 1
ATOM 646 C C . CYS A 1 90 ? -12.829 -4.946 19.869 1.00 97.94 90 CYS A C 1
ATOM 648 O O . CYS A 1 90 ? -13.550 -4.990 20.867 1.00 97.94 90 CYS A O 1
ATOM 650 N N . CYS A 1 91 ? -12.625 -3.800 19.207 1.00 97.88 91 CYS A N 1
ATOM 651 C CA . CYS A 1 91 ? -13.241 -2.531 19.608 1.00 97.88 91 CYS A CA 1
ATOM 652 C C . CYS A 1 91 ? -14.776 -2.605 19.619 1.00 97.88 91 CYS A C 1
ATOM 654 O O . CYS A 1 91 ? -15.407 -2.095 20.545 1.00 97.88 91 CYS A O 1
ATOM 656 N N . ASN A 1 92 ? -15.377 -3.268 18.629 1.00 97.44 92 ASN A N 1
ATOM 657 C CA . ASN A 1 92 ? -16.825 -3.452 18.561 1.00 97.44 92 ASN A CA 1
ATOM 658 C C . ASN A 1 92 ? -17.359 -4.344 19.700 1.00 97.44 92 ASN A C 1
ATOM 660 O O . ASN A 1 92 ? -18.390 -4.025 20.288 1.00 97.44 92 ASN A O 1
ATOM 664 N N . GLU A 1 93 ? -16.652 -5.419 20.060 1.00 97.75 93 GLU A N 1
ATOM 665 C CA . GLU A 1 93 ? -17.045 -6.317 21.159 1.00 97.75 93 GLU A CA 1
ATOM 666 C C . GLU A 1 93 ? -17.075 -5.620 22.526 1.00 97.75 93 GLU A C 1
ATOM 668 O O . GLU A 1 93 ? -17.960 -5.888 23.342 1.00 97.75 93 GLU A O 1
ATOM 673 N N . VAL A 1 94 ? -16.133 -4.705 22.779 1.00 97.38 94 VAL A N 1
ATOM 674 C CA . VAL A 1 94 ? -16.053 -3.954 24.047 1.00 97.38 94 VAL A CA 1
ATOM 675 C C . VAL A 1 94 ? -16.808 -2.620 24.020 1.00 97.38 94 VAL A C 1
ATOM 677 O O . VAL A 1 94 ? -16.865 -1.931 25.040 1.00 97.38 94 VAL A O 1
ATOM 680 N N . GLY A 1 95 ? -17.406 -2.256 22.881 1.00 97.38 95 GLY A N 1
ATOM 681 C CA . GLY A 1 95 ? -18.175 -1.021 22.706 1.00 97.38 95 GLY A CA 1
ATOM 682 C C . GLY A 1 95 ? -17.333 0.257 22.581 1.00 97.38 95 GLY A C 1
ATOM 683 O O . GLY A 1 95 ? -17.839 1.345 22.865 1.00 97.38 95 GLY A O 1
ATOM 684 N N . ASP A 1 96 ? -16.066 0.160 22.166 1.00 97.69 96 ASP A N 1
ATOM 685 C CA . ASP A 1 96 ? -15.207 1.318 21.887 1.00 97.69 96 ASP A CA 1
ATOM 686 C C . ASP A 1 96 ? -15.359 1.784 20.430 1.00 97.69 96 ASP A C 1
ATOM 688 O O . ASP A 1 96 ? -14.578 1.451 19.537 1.00 97.69 96 ASP A O 1
ATOM 692 N N . TYR A 1 97 ? -16.385 2.596 20.188 1.00 96.56 97 TYR A N 1
ATOM 693 C CA . TYR A 1 97 ? -16.700 3.091 18.847 1.00 96.56 97 TYR A CA 1
ATOM 694 C C . TYR A 1 97 ? -15.750 4.183 18.334 1.00 96.56 97 TYR A C 1
ATOM 696 O O . TYR A 1 97 ? -15.761 4.470 17.136 1.00 96.56 97 TYR A O 1
ATOM 704 N N . ILE A 1 98 ? -14.959 4.827 19.201 1.00 97.62 98 ILE A N 1
ATOM 705 C CA . ILE A 1 98 ? -14.019 5.875 18.770 1.00 97.62 98 ILE A CA 1
ATOM 706 C C . ILE A 1 98 ? -12.775 5.214 18.186 1.00 97.62 98 ILE A C 1
ATOM 708 O O . ILE A 1 98 ? -12.404 5.518 17.051 1.00 97.62 98 ILE A O 1
ATOM 712 N N . SER A 1 99 ? -12.187 4.260 18.910 1.00 97.25 99 SER A N 1
ATOM 713 C CA . SER A 1 99 ? -11.052 3.485 18.399 1.00 97.25 99 SER A CA 1
ATOM 714 C C . SER A 1 99 ? -11.456 2.623 17.199 1.00 97.25 99 SER A C 1
ATOM 716 O O . SER A 1 99 ? -10.683 2.491 16.255 1.00 97.25 99 SER A O 1
ATOM 718 N N . MET A 1 100 ? -12.696 2.113 17.164 1.00 97.69 100 MET A N 1
ATOM 719 C CA . MET A 1 100 ? -13.221 1.396 15.994 1.00 97.69 100 MET A CA 1
ATOM 720 C C . MET A 1 100 ? -13.145 2.243 14.714 1.00 97.69 100 MET A C 1
ATOM 722 O O . MET A 1 100 ? -12.670 1.756 13.692 1.00 97.69 100 MET A O 1
ATOM 726 N N . LYS A 1 101 ? -13.562 3.516 14.773 1.00 97.94 101 LYS A N 1
ATOM 727 C CA . LYS A 1 101 ? -13.492 4.434 13.623 1.00 97.94 101 LYS A CA 1
ATOM 728 C C . LYS A 1 101 ? -12.059 4.712 13.179 1.00 97.94 101 LYS A C 1
ATOM 730 O O . LYS A 1 101 ? -11.822 4.882 11.989 1.00 97.94 101 LYS A O 1
ATOM 735 N N . LEU A 1 102 ? -11.111 4.753 14.119 1.00 97.94 102 LEU A N 1
ATOM 736 C CA . LEU A 1 102 ? -9.694 4.883 13.784 1.00 97.94 102 LEU A CA 1
ATOM 737 C C . LEU A 1 102 ? -9.216 3.677 12.964 1.00 97.94 102 LEU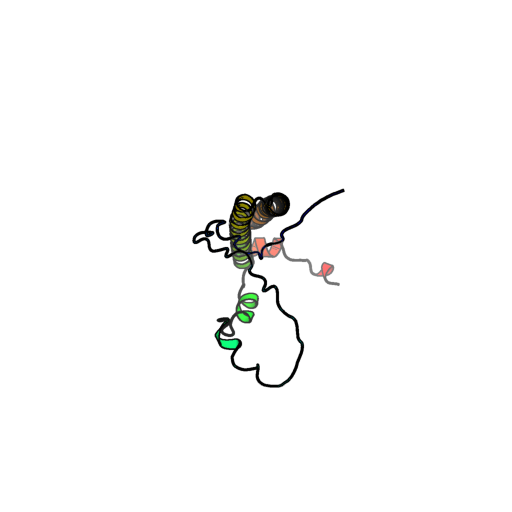 A C 1
ATOM 739 O O . LEU A 1 102 ? -8.606 3.870 11.919 1.00 97.94 102 LEU A O 1
ATOM 743 N N . PHE A 1 103 ? -9.536 2.448 13.382 1.00 98.12 103 PHE A N 1
ATOM 744 C CA . PHE A 1 103 ? -9.167 1.251 12.616 1.00 98.12 103 PHE A CA 1
ATOM 745 C C . PHE A 1 103 ? -9.887 1.154 11.266 1.00 98.12 103 PHE A C 1
ATOM 747 O O . PHE A 1 103 ? -9.302 0.665 10.308 1.00 98.12 103 PHE A O 1
ATOM 754 N N . GLU A 1 104 ? -11.125 1.640 11.157 1.00 97.75 104 GLU A N 1
ATOM 755 C CA . GLU A 1 104 ? -11.818 1.755 9.865 1.00 97.75 104 GLU A CA 1
ATOM 756 C C . GLU A 1 104 ? -11.103 2.713 8.905 1.00 97.75 104 GLU A C 1
ATOM 758 O O . GLU A 1 104 ? -10.948 2.376 7.734 1.00 97.75 104 GLU A O 1
ATOM 763 N N . ALA A 1 105 ? -10.641 3.868 9.395 1.00 98.06 105 ALA A N 1
ATOM 764 C CA . ALA A 1 105 ? -9.874 4.817 8.592 1.00 98.06 105 ALA A CA 1
ATOM 765 C C . ALA A 1 105 ? -8.521 4.232 8.159 1.00 98.06 105 ALA A C 1
ATOM 767 O O . ALA A 1 105 ? -8.208 4.257 6.976 1.00 98.06 105 ALA A O 1
ATOM 768 N N . LEU A 1 106 ? -7.778 3.617 9.088 1.00 97.50 106 LEU A N 1
ATOM 769 C CA . LEU A 1 106 ? -6.503 2.963 8.772 1.00 97.50 106 LEU A CA 1
ATOM 770 C C . LEU A 1 106 ? -6.678 1.858 7.726 1.00 97.50 106 LEU A C 1
ATOM 772 O O . LEU A 1 106 ? -5.926 1.802 6.767 1.00 97.50 106 LEU A O 1
ATOM 776 N N . MET A 1 107 ? -7.703 1.009 7.852 1.00 97.50 107 MET A N 1
ATOM 777 C CA . MET A 1 107 ? -7.972 -0.018 6.840 1.00 97.50 107 MET A CA 1
ATOM 778 C C . MET A 1 107 ? -8.288 0.558 5.460 1.00 97.50 107 MET A C 1
ATOM 780 O O . MET A 1 107 ? -7.972 -0.104 4.475 1.00 97.50 107 MET A O 1
ATOM 784 N N . ALA A 1 108 ? -8.947 1.719 5.388 1.00 97.38 108 ALA A N 1
ATOM 785 C CA . ALA A 1 108 ? -9.219 2.392 4.122 1.00 97.38 108 ALA A CA 1
ATOM 786 C C . ALA A 1 108 ? -7.926 2.937 3.497 1.00 97.38 108 ALA A C 1
ATOM 788 O O . ALA A 1 108 ? -7.734 2.787 2.294 1.00 97.38 108 ALA A O 1
ATOM 789 N N . ASP A 1 109 ? -7.019 3.488 4.309 1.00 96.94 109 ASP A N 1
ATOM 790 C CA . ASP A 1 109 ? -5.694 3.916 3.846 1.00 96.94 109 ASP A CA 1
ATOM 791 C C . ASP A 1 109 ? -4.874 2.713 3.338 1.00 96.94 109 ASP A C 1
ATOM 793 O O . ASP A 1 109 ? -4.294 2.781 2.252 1.00 96.94 109 ASP A O 1
ATOM 797 N N . GLU A 1 110 ? -4.927 1.568 4.037 1.00 96.94 110 GLU A N 1
ATOM 798 C CA . GLU A 1 110 ? -4.232 0.349 3.594 1.00 96.94 110 GLU A CA 1
ATOM 799 C C . GLU A 1 110 ? -4.751 -0.207 2.259 1.00 96.94 110 GLU A C 1
ATOM 801 O O . GLU A 1 110 ? -4.017 -0.910 1.573 1.00 96.94 110 GLU A O 1
ATOM 806 N N . GLU A 1 111 ? -5.984 0.098 1.831 1.00 95.50 111 GLU A N 1
ATOM 807 C CA . GLU A 1 111 ? -6.429 -0.266 0.469 1.00 95.50 111 GLU A CA 1
ATOM 808 C C . GLU A 1 111 ? -5.618 0.474 -0.592 1.00 95.50 111 GLU A C 1
ATOM 810 O O . GLU A 1 111 ? -5.219 -0.131 -1.584 1.00 95.50 111 GLU A O 1
ATOM 815 N N . GLY A 1 112 ? -5.331 1.757 -0.362 1.00 94.31 112 GLY A N 1
ATOM 816 C CA . GLY A 1 112 ? -4.472 2.541 -1.245 1.00 94.31 112 GLY A CA 1
ATOM 817 C C . GLY A 1 112 ? -3.017 2.076 -1.198 1.00 94.31 112 GLY A C 1
ATOM 818 O O . GLY A 1 112 ? -2.354 2.024 -2.235 1.00 94.31 112 GLY A O 1
ATOM 819 N N . HIS A 1 113 ? -2.526 1.692 -0.017 1.00 96.19 113 HIS A N 1
ATOM 820 C CA . HIS A 1 113 ? -1.179 1.137 0.120 1.00 96.19 113 HIS A CA 1
ATOM 821 C C . HIS A 1 113 ? -1.035 -0.253 -0.504 1.00 96.19 113 HIS A C 1
ATOM 823 O O . HIS A 1 113 ? 0.057 -0.579 -0.939 1.00 96.19 113 HIS A O 1
ATOM 829 N N . ILE A 1 114 ? -2.103 -1.052 -0.600 1.00 98.00 114 ILE A N 1
ATOM 830 C CA . ILE A 1 114 ? -2.109 -2.334 -1.327 1.00 98.00 114 ILE A CA 1
ATOM 831 C C . ILE A 1 114 ? -2.176 -2.112 -2.846 1.00 98.00 114 ILE A C 1
ATOM 833 O O . ILE A 1 114 ? -1.449 -2.767 -3.594 1.00 98.00 114 ILE A O 1
ATOM 837 N N . ASP A 1 115 ? -3.003 -1.169 -3.304 1.00 98.12 115 ASP A N 1
ATOM 838 C CA . ASP A 1 115 ? -3.199 -0.880 -4.734 1.00 98.12 115 ASP A CA 1
ATOM 839 C C . ASP A 1 115 ? -1.895 -0.438 -5.424 1.00 98.12 115 ASP A C 1
ATOM 841 O O . ASP A 1 115 ? -1.608 -0.818 -6.565 1.00 98.12 115 ASP A O 1
ATOM 845 N N . PHE A 1 116 ? -1.048 0.325 -4.722 1.00 97.31 116 PHE A N 1
ATOM 846 C CA . PHE A 1 116 ? 0.212 0.799 -5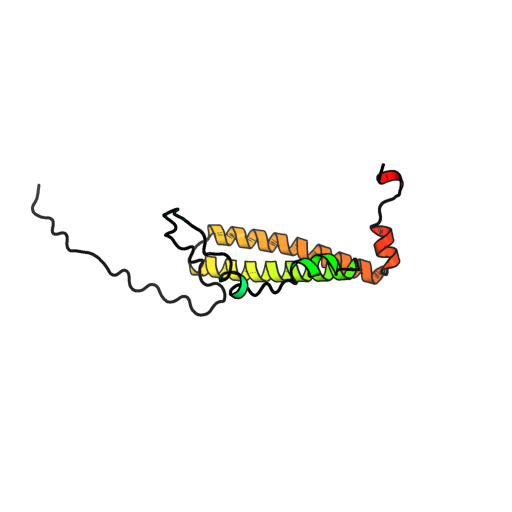.290 1.00 97.31 116 PHE A CA 1
ATOM 847 C C . PHE A 1 116 ? 1.195 -0.344 -5.632 1.00 97.31 116 PHE A C 1
ATOM 849 O O . PHE A 1 116 ? 1.555 -0.450 -6.809 1.00 97.31 116 PHE A O 1
ATOM 856 N N . PRO A 1 117 ? 1.622 -1.225 -4.703 1.00 97.12 117 PRO A N 1
ATOM 857 C CA . PRO A 1 117 ? 2.459 -2.378 -5.014 1.00 97.12 117 PRO A CA 1
ATOM 858 C C . PRO A 1 117 ? 1.821 -3.339 -6.016 1.00 97.12 117 PRO A C 1
ATOM 860 O O . PRO A 1 117 ? 2.537 -3.824 -6.886 1.00 97.12 117 PRO A O 1
ATOM 863 N N . GLU A 1 118 ? 0.504 -3.579 -5.972 1.00 98.06 118 GLU A N 1
ATOM 864 C CA . GLU A 1 118 ? -0.181 -4.412 -6.978 1.00 98.06 118 GLU A CA 1
ATOM 865 C C . GLU A 1 118 ? -0.025 -3.826 -8.389 1.00 98.06 118 GLU A C 1
ATOM 867 O O . GLU A 1 118 ? 0.388 -4.521 -9.325 1.00 98.06 118 GLU A O 1
ATOM 872 N N . THR A 1 119 ? -0.258 -2.520 -8.526 1.00 98.06 119 THR A N 1
ATOM 873 C CA . THR A 1 119 ? -0.075 -1.796 -9.788 1.00 98.06 119 THR A CA 1
ATOM 874 C C . THR A 1 119 ? 1.392 -1.787 -10.236 1.00 98.06 119 THR A C 1
ATOM 876 O O . THR A 1 119 ? 1.682 -1.975 -11.421 1.00 98.06 119 THR A O 1
ATOM 879 N N . GLN A 1 120 ? 2.341 -1.585 -9.316 1.00 97.94 120 GLN A N 1
ATOM 880 C CA . GLN A 1 120 ? 3.772 -1.590 -9.645 1.00 97.94 120 GLN A CA 1
ATOM 881 C C . GLN A 1 120 ? 4.279 -2.982 -10.032 1.00 97.94 120 GLN A C 1
ATOM 883 O O . GLN A 1 120 ? 5.119 -3.096 -10.927 1.00 97.94 120 GLN A O 1
ATOM 888 N N . LEU A 1 121 ? 3.766 -4.043 -9.409 1.00 97.75 121 LEU A N 1
ATOM 889 C CA . LEU A 1 121 ? 4.102 -5.422 -9.757 1.00 97.75 121 LEU A CA 1
ATOM 890 C C . LEU A 1 121 ? 3.587 -5.783 -11.157 1.00 97.75 121 LEU A C 1
ATOM 892 O O . LEU A 1 121 ? 4.371 -6.313 -11.947 1.00 97.75 121 LEU A O 1
ATOM 896 N N . ASP A 1 122 ? 2.346 -5.415 -11.506 1.00 98.06 122 ASP A N 1
ATOM 897 C CA . ASP A 1 122 ? 1.827 -5.568 -12.880 1.00 98.06 122 ASP A CA 1
ATOM 898 C C . ASP A 1 122 ? 2.687 -4.795 -13.893 1.00 98.06 122 ASP A C 1
ATOM 900 O O . ASP A 1 122 ? 3.075 -5.321 -14.942 1.00 98.06 122 ASP A O 1
ATOM 904 N N . LEU A 1 123 ? 3.059 -3.553 -13.565 1.00 97.88 123 LEU A N 1
ATOM 905 C CA . LEU A 1 123 ? 3.920 -2.740 -14.420 1.00 97.88 123 LEU A CA 1
ATOM 906 C C . LEU A 1 123 ? 5.309 -3.371 -14.606 1.00 97.88 123 LEU A C 1
ATOM 908 O O . LEU A 1 123 ? 5.829 -3.400 -15.727 1.00 97.88 123 LEU A O 1
ATOM 912 N N . CYS A 1 124 ? 5.901 -3.886 -13.528 1.00 96.50 124 CYS A N 1
ATOM 913 C CA . CYS A 1 124 ? 7.185 -4.580 -13.551 1.00 96.50 124 CYS A CA 1
ATOM 914 C C . CYS A 1 124 ? 7.124 -5.823 -14.452 1.00 96.50 124 CYS A C 1
ATOM 916 O O . CYS A 1 124 ? 8.018 -6.023 -15.279 1.00 96.50 124 CYS A O 1
ATOM 918 N N . ASP A 1 125 ? 6.037 -6.594 -14.381 1.00 96.56 125 ASP A N 1
ATOM 919 C CA . ASP A 1 125 ? 5.832 -7.783 -15.215 1.00 96.56 125 ASP A CA 1
ATOM 920 C C . ASP A 1 125 ? 5.631 -7.433 -16.698 1.00 96.56 125 ASP A C 1
ATOM 922 O O . ASP A 1 125 ? 6.130 -8.134 -17.583 1.00 96.56 125 ASP A O 1
ATOM 926 N N . ARG A 1 126 ? 4.976 -6.307 -16.995 1.00 97.81 126 ARG A N 1
ATOM 927 C CA . ARG A 1 126 ? 4.777 -5.824 -18.372 1.00 97.81 126 ARG A CA 1
ATOM 928 C C . ARG A 1 126 ? 6.039 -5.253 -19.016 1.00 97.81 126 ARG A C 1
ATOM 930 O O . ARG A 1 126 ? 6.221 -5.388 -20.228 1.00 97.81 126 ARG A O 1
ATOM 937 N N . LEU A 1 127 ? 6.874 -4.559 -18.246 1.00 96.75 127 LEU A N 1
ATOM 938 C CA . LEU A 1 127 ? 8.086 -3.908 -18.753 1.00 96.75 127 LEU A CA 1
ATOM 939 C C . LEU A 1 127 ? 9.305 -4.837 -18.741 1.00 96.75 127 LEU A C 1
ATOM 941 O O . LEU A 1 127 ? 10.183 -4.699 -19.598 1.00 96.75 127 LEU A O 1
ATOM 945 N N . GLY A 1 128 ? 9.357 -5.765 -17.788 1.00 95.12 128 GLY A N 1
ATOM 946 C CA . GLY A 1 128 ? 10.554 -6.516 -17.434 1.00 95.12 128 GLY A CA 1
ATOM 947 C C . GLY A 1 128 ? 11.478 -5.730 -16.494 1.00 95.12 128 GLY A C 1
ATOM 948 O O . GLY A 1 128 ? 11.487 -4.496 -16.473 1.00 95.12 128 GLY A O 1
ATOM 949 N N . ALA A 1 129 ? 12.294 -6.466 -15.734 1.00 93.06 129 ALA A N 1
ATOM 950 C CA . ALA A 1 129 ? 13.081 -5.930 -14.620 1.00 93.06 129 ALA A CA 1
ATOM 951 C C . ALA A 1 129 ? 14.020 -4.772 -15.010 1.00 93.06 129 ALA A C 1
ATOM 953 O O . ALA A 1 129 ? 14.073 -3.765 -14.310 1.00 93.06 129 ALA A O 1
ATOM 954 N N . GLU A 1 130 ? 14.732 -4.878 -16.135 1.00 94.56 130 GLU A N 1
ATOM 955 C CA . GLU A 1 130 ? 15.691 -3.849 -16.572 1.00 94.56 130 GLU A CA 1
ATOM 956 C C . GLU A 1 130 ? 15.002 -2.524 -16.923 1.00 94.56 130 GLU A C 1
ATOM 958 O O . GLU A 1 130 ? 15.459 -1.455 -16.522 1.00 94.56 130 GLU A O 1
ATOM 963 N N . ARG A 1 131 ? 13.870 -2.583 -17.637 1.00 97.06 131 ARG A N 1
ATOM 964 C CA . ARG A 1 131 ? 13.115 -1.386 -18.036 1.00 97.06 131 ARG A CA 1
ATOM 965 C C . ARG A 1 131 ? 12.400 -0.751 -16.854 1.00 97.06 131 ARG A C 1
ATOM 967 O O . ARG A 1 131 ? 12.350 0.471 -16.775 1.00 97.06 131 ARG A O 1
ATOM 974 N N . TYR A 1 132 ? 11.879 -1.563 -15.938 1.00 96.94 132 TYR A N 1
ATOM 975 C CA . TYR A 1 132 ? 11.304 -1.066 -14.692 1.00 96.94 132 TYR A CA 1
ATOM 976 C C . TYR A 1 132 ? 12.362 -0.359 -13.830 1.00 96.94 132 TYR A C 1
ATOM 978 O O . TYR A 1 132 ? 12.105 0.725 -13.307 1.00 96.94 132 TYR A O 1
ATOM 986 N N . ALA A 1 133 ? 13.570 -0.926 -13.733 1.00 94.12 133 ALA A N 1
ATOM 987 C CA . ALA A 1 133 ? 14.685 -0.299 -13.028 1.00 94.12 133 ALA A CA 1
ATOM 988 C C . AL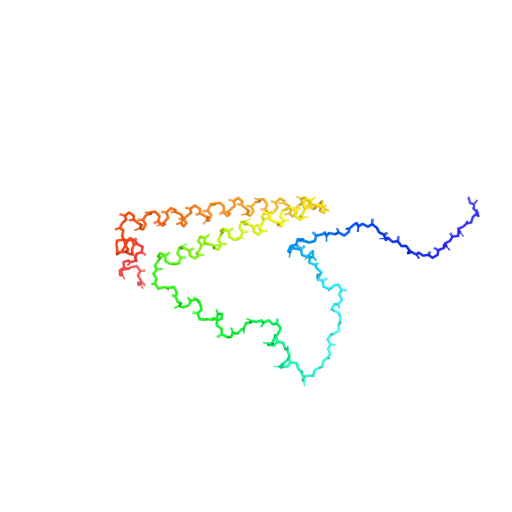A A 1 133 ? 15.120 1.013 -13.695 1.00 94.12 133 ALA A C 1
ATOM 990 O O . ALA A 1 133 ? 15.322 2.002 -13.000 1.00 94.12 133 ALA A O 1
ATOM 991 N N . GLN A 1 134 ? 15.208 1.054 -15.028 1.00 94.94 134 GLN A N 1
ATOM 992 C CA . GLN A 1 134 ? 15.531 2.283 -15.757 1.00 94.94 134 GLN A CA 1
ATOM 993 C C . GLN A 1 134 ? 14.453 3.364 -15.587 1.00 94.94 134 GLN A C 1
ATOM 995 O O . GLN A 1 134 ? 14.794 4.532 -15.444 1.00 94.94 134 GLN A O 1
ATOM 1000 N N . LEU A 1 135 ? 13.169 2.988 -15.589 1.00 96.44 135 LEU A N 1
ATOM 1001 C CA . LEU A 1 135 ? 12.051 3.915 -15.381 1.00 96.44 135 LEU A CA 1
ATOM 1002 C C . LEU A 1 135 ? 12.098 4.591 -14.002 1.00 96.44 135 LEU A C 1
ATOM 1004 O O . LEU A 1 135 ? 11.680 5.736 -13.878 1.00 96.44 135 LEU A O 1
ATOM 1008 N N . ASN A 1 136 ? 12.598 3.883 -12.988 1.00 94.62 136 ASN A N 1
ATOM 1009 C CA . ASN A 1 136 ? 12.677 4.353 -11.603 1.00 94.62 136 ASN A CA 1
ATOM 1010 C C . ASN A 1 136 ? 14.092 4.807 -11.191 1.00 94.62 136 ASN A C 1
ATOM 1012 O O . ASN A 1 136 ? 14.339 5.054 -10.012 1.00 94.62 136 ASN A O 1
ATOM 1016 N N . ALA A 1 137 ? 15.031 4.889 -12.135 1.00 93.69 137 ALA A N 1
ATOM 1017 C CA . ALA A 1 137 ? 16.368 5.416 -11.892 1.00 93.69 137 ALA A CA 1
ATOM 1018 C C . ALA A 1 137 ? 16.383 6.941 -12.063 1.00 93.69 137 ALA A C 1
ATOM 1020 O O . ALA A 1 137 ? 15.712 7.483 -12.939 1.00 93.69 137 ALA A O 1
ATOM 1021 N N . THR A 1 138 ? 17.191 7.627 -11.259 1.00 93.06 138 THR A N 1
ATOM 1022 C CA . THR A 1 138 ? 17.463 9.062 -11.414 1.00 93.06 138 THR A CA 1
ATOM 1023 C C . THR A 1 138 ? 18.515 9.298 -12.493 1.00 93.06 138 THR A C 1
ATOM 1025 O O . THR A 1 138 ? 19.358 8.430 -12.763 1.00 93.06 138 THR A O 1
ATOM 1028 N N . THR A 1 139 ? 18.506 10.479 -13.106 1.00 92.56 139 THR A N 1
ATOM 1029 C CA . THR A 1 139 ? 19.577 10.872 -14.029 1.00 92.56 139 THR A CA 1
ATOM 1030 C C . THR A 1 139 ? 20.816 11.332 -13.255 1.00 92.56 139 THR A C 1
ATOM 1032 O O . THR A 1 139 ? 20.776 11.580 -12.051 1.00 92.56 139 THR A O 1
ATOM 1035 N N . MET A 1 140 ? 21.968 11.402 -13.929 1.00 90.31 140 MET A N 1
ATOM 1036 C CA . MET A 1 140 ? 23.222 11.802 -13.275 1.00 90.31 140 MET A CA 1
ATOM 1037 C C . MET A 1 140 ? 23.234 13.270 -12.825 1.00 90.31 140 MET A C 1
ATOM 1039 O O . MET A 1 140 ? 23.914 13.589 -11.858 1.00 90.31 140 MET A O 1
ATOM 1043 N N . ASP A 1 141 ? 22.523 14.150 -13.525 1.00 91.31 141 ASP A N 1
ATOM 1044 C CA . ASP A 1 141 ? 22.470 15.594 -13.273 1.00 91.31 141 ASP A CA 1
ATOM 1045 C C . ASP A 1 141 ? 21.528 15.992 -12.125 1.00 91.31 141 ASP A C 1
ATOM 1047 O O . ASP A 1 141 ? 21.576 17.129 -11.671 1.00 91.31 141 ASP A O 1
ATOM 1051 N N . GLU A 1 142 ? 20.710 15.066 -11.619 1.00 81.25 142 GLU A N 1
ATOM 1052 C CA . GLU A 1 142 ? 19.823 15.288 -10.466 1.00 81.25 142 GLU A CA 1
ATOM 1053 C C . GLU A 1 142 ? 20.514 15.055 -9.108 1.00 81.25 142 GLU A C 1
ATOM 1055 O O . GLU A 1 142 ? 19.922 15.311 -8.060 1.00 81.25 142 GLU A O 1
ATOM 1060 N N . ALA A 1 143 ? 21.753 14.549 -9.110 1.00 69.44 143 ALA A N 1
ATOM 1061 C CA . ALA A 1 143 ? 22.497 14.168 -7.906 1.00 69.44 143 ALA A CA 1
ATOM 1062 C C . ALA A 1 143 ? 23.592 15.174 -7.480 1.00 69.44 143 ALA A C 1
ATOM 1064 O O . ALA A 1 143 ? 24.311 14.896 -6.515 1.00 69.44 143 ALA A O 1
ATOM 1065 N N . GLU A 1 144 ? 23.724 16.308 -8.182 1.00 53.69 144 GLU A N 1
ATOM 1066 C CA . GLU A 1 144 ? 24.556 17.469 -7.795 1.00 53.69 144 GLU A CA 1
ATOM 1067 C C . GLU A 1 144 ? 23.722 18.561 -7.107 1.00 53.69 144 GLU A C 1
ATOM 1069 O O . GLU A 1 144 ? 24.230 19.141 -6.117 1.00 53.69 144 GLU A O 1
#

Sequence (144 aa):
MPQGRRTGPGQDDGGRGACGQGRFRCCAWPAGSAAFGGGFAFTLAATSIIGISGNSVRYAQKLVTPKETLDCDLAAEQQARALYSEARACCNEVGDYISMKLFEALMADEEGHIDFPETQLDLCDRLGAERYAQLNATTMDEAE

Foldseek 3Di:
DDDDDDDDDDDDPPDDDDPDDDPDPPPPPPPDPDDDDDDDDPDPPPCPVPPPPVCPVVVVVPQDAPLSVLVVQLVVLVVLLVVLVVVLVVCVVVVNVPVNVVSVVVNVVSVVSNVVSVVLNVVCVVQPRVRSCVVPDDDPVVPD